Protein AF-A0A6A5RTV5-F1 (afdb_monomer_lite)

InterPro domains:
  IPR018943 Oligosaccaryltransferase [PF10215] (22-54)
  IPR036330 Oligosaccharyltransferase subunit ost4p superfamily [SSF103464] (22-55)
  IPR051307 Dolichyl-diphosphooligosaccharide--protein glycosyltransferase subunit 4 [PTHR48164] (22-68)

Radius of gyration: 32.23 Å; chains: 1; bounding box: 53×66×88 Å

Structure (mmCIF, N/CA/C/O backbone):
data_AF-A0A6A5R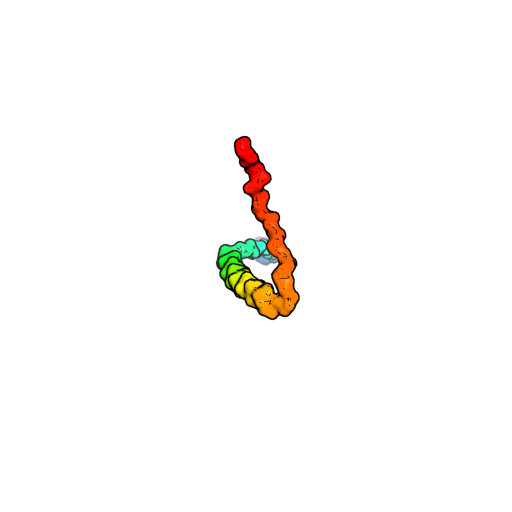TV5-F1
#
_entry.id   AF-A0A6A5RTV5-F1
#
loop_
_atom_site.group_PDB
_atom_site.id
_atom_site.type_symbol
_atom_site.label_atom_id
_atom_site.labe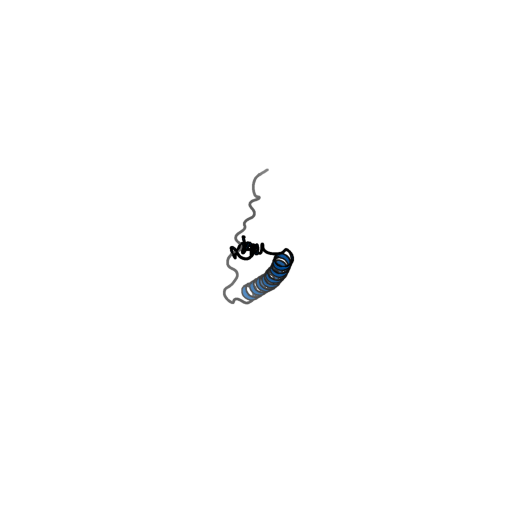l_alt_id
_atom_site.label_comp_id
_atom_site.label_asym_id
_atom_site.label_entity_id
_atom_site.label_seq_id
_atom_site.pdbx_PDB_ins_code
_atom_site.Cartn_x
_atom_site.Cartn_y
_atom_site.Cartn_z
_atom_site.occupancy
_atom_site.B_iso_or_equiv
_atom_site.auth_seq_id
_atom_site.auth_comp_id
_atom_site.auth_asym_id
_atom_site.auth_atom_id
_atom_site.pdbx_PDB_model_num
ATOM 1 N N . MET A 1 1 ? 38.336 -34.778 -54.488 1.00 42.22 1 MET A N 1
ATOM 2 C CA . MET A 1 1 ? 39.157 -34.622 -53.269 1.00 42.22 1 MET A CA 1
ATOM 3 C C . MET A 1 1 ? 38.552 -33.487 -52.455 1.00 42.22 1 MET A C 1
ATOM 5 O O . MET A 1 1 ? 38.505 -32.382 -52.970 1.00 42.22 1 MET A O 1
ATOM 9 N N . THR A 1 2 ? 38.023 -33.843 -51.272 1.00 45.56 2 THR A N 1
ATOM 10 C CA . THR A 1 2 ? 37.592 -33.000 -50.126 1.00 45.56 2 THR A CA 1
ATOM 11 C C . THR A 1 2 ? 36.551 -31.908 -50.429 1.00 45.56 2 THR A C 1
ATOM 13 O O . THR A 1 2 ? 36.907 -30.824 -50.866 1.00 45.56 2 THR A O 1
ATOM 16 N N . ASN A 1 3 ? 35.240 -32.166 -50.320 1.00 53.00 3 ASN A N 1
ATOM 17 C CA . ASN A 1 3 ? 34.471 -32.234 -49.060 1.00 53.00 3 ASN A CA 1
ATOM 18 C C . ASN A 1 3 ? 35.000 -31.266 -47.999 1.00 53.00 3 ASN A C 1
ATOM 20 O O . ASN A 1 3 ? 36.013 -31.582 -47.386 1.00 53.00 3 ASN A O 1
ATOM 24 N N . ILE A 1 4 ? 34.300 -30.150 -47.793 1.00 61.56 4 ILE A N 1
ATOM 25 C CA . ILE A 1 4 ? 34.078 -29.488 -46.498 1.00 61.56 4 ILE A CA 1
ATOM 26 C C . ILE A 1 4 ? 32.909 -28.522 -46.724 1.00 61.56 4 ILE A C 1
ATOM 28 O O . ILE A 1 4 ? 33.055 -27.344 -47.039 1.00 61.56 4 ILE A O 1
ATOM 32 N N . ASP A 1 5 ? 31.708 -29.077 -46.603 1.00 52.31 5 ASP A N 1
ATOM 33 C CA . ASP A 1 5 ? 30.577 -28.322 -46.095 1.00 52.31 5 ASP A CA 1
ATOM 34 C C . ASP A 1 5 ? 30.995 -27.807 -44.715 1.00 52.31 5 ASP A C 1
ATOM 36 O O . ASP A 1 5 ? 31.082 -28.572 -43.751 1.00 52.31 5 ASP A O 1
ATOM 40 N N . VAL A 1 6 ? 31.316 -26.515 -44.610 1.00 61.66 6 VAL A N 1
ATOM 41 C CA . VAL A 1 6 ? 31.421 -25.837 -43.313 1.00 61.66 6 VAL A CA 1
ATOM 42 C C . VAL A 1 6 ? 30.000 -25.687 -42.780 1.00 61.66 6 VAL A C 1
ATOM 44 O O . VAL A 1 6 ? 29.375 -24.632 -42.823 1.00 61.66 6 VAL A O 1
ATOM 47 N N . TYR A 1 7 ? 29.480 -26.803 -42.290 1.00 60.38 7 TYR A N 1
ATOM 48 C CA . TYR A 1 7 ? 28.434 -26.859 -41.296 1.00 60.38 7 TYR A CA 1
ATOM 49 C C . TYR A 1 7 ? 29.050 -26.384 -39.974 1.00 60.38 7 TYR A C 1
ATOM 51 O O . TYR A 1 7 ? 29.645 -27.165 -39.234 1.00 60.38 7 TYR A O 1
ATOM 59 N N . ILE A 1 8 ? 28.959 -25.082 -39.694 1.00 61.47 8 ILE A N 1
ATOM 60 C CA . ILE A 1 8 ? 29.135 -24.545 -38.337 1.00 61.47 8 ILE A CA 1
ATOM 61 C C . ILE A 1 8 ? 27.885 -23.745 -37.966 1.00 61.47 8 ILE A C 1
ATOM 63 O O . ILE A 1 8 ? 27.835 -22.521 -37.984 1.00 61.47 8 ILE A O 1
ATOM 67 N N . ALA A 1 9 ? 26.851 -24.491 -37.615 1.00 64.06 9 ALA A N 1
ATOM 68 C CA . ALA A 1 9 ? 26.085 -24.293 -36.389 1.00 64.06 9 ALA A CA 1
ATOM 69 C C . ALA A 1 9 ? 25.901 -25.709 -35.806 1.00 64.06 9 ALA A C 1
ATOM 71 O O . ALA A 1 9 ? 25.916 -26.650 -36.599 1.00 64.06 9 ALA A O 1
ATOM 72 N N . PRO A 1 10 ? 25.711 -25.951 -34.498 1.00 64.88 10 PRO A N 1
ATOM 73 C CA . PRO A 1 10 ? 25.489 -25.031 -33.384 1.00 64.88 10 PRO A CA 1
ATOM 74 C C . PRO A 1 10 ? 26.420 -25.325 -32.182 1.00 64.88 10 PRO A C 1
ATOM 76 O O . PRO A 1 10 ? 26.785 -26.470 -31.929 1.00 64.88 10 PRO A O 1
ATOM 79 N N . SER A 1 11 ? 26.762 -24.330 -31.364 1.00 56.12 11 SER A N 1
ATOM 80 C CA . SER A 1 11 ? 27.303 -24.630 -30.033 1.00 56.12 11 SER A CA 1
ATOM 81 C C . SER A 1 11 ? 26.852 -23.598 -29.014 1.00 56.12 11 SER A C 1
ATOM 83 O O . SER A 1 11 ? 27.140 -22.412 -29.147 1.00 56.12 11 SER A O 1
ATOM 85 N N . THR A 1 12 ? 26.121 -24.119 -28.024 1.00 57.94 12 THR A N 1
ATOM 86 C CA . THR A 1 12 ? 25.837 -23.550 -26.699 1.00 57.94 12 THR A CA 1
ATOM 87 C C . THR A 1 12 ? 25.065 -22.231 -26.726 1.00 57.94 12 THR A C 1
ATOM 89 O O . THR A 1 12 ? 25.626 -21.148 -26.757 1.00 57.94 12 THR A O 1
ATOM 92 N N . ALA A 1 13 ? 23.736 -22.250 -26.810 1.00 55.59 13 ALA A N 1
ATOM 93 C CA . ALA A 1 13 ? 22.878 -22.509 -25.655 1.00 55.59 13 ALA A CA 1
ATOM 94 C C . ALA A 1 13 ? 23.364 -21.775 -24.385 1.00 55.59 13 ALA A C 1
ATOM 96 O O . ALA A 1 13 ? 24.329 -22.179 -23.750 1.00 55.59 13 ALA A O 1
ATOM 97 N N . ILE A 1 14 ? 22.566 -20.782 -23.984 1.00 56.25 14 ILE A N 1
ATOM 98 C CA . ILE A 1 14 ? 22.429 -20.288 -22.610 1.00 56.25 14 ILE A CA 1
ATOM 99 C C . ILE A 1 14 ? 23.593 -19.422 -22.103 1.00 56.25 14 ILE A C 1
ATOM 101 O O . ILE A 1 14 ? 24.177 -19.703 -21.066 1.00 56.25 14 ILE A O 1
ATOM 105 N N . GLU A 1 15 ? 23.778 -18.240 -22.687 1.00 50.81 15 GLU A N 1
ATOM 106 C CA . GLU A 1 15 ? 23.862 -17.075 -21.803 1.00 50.81 15 GLU A CA 1
ATOM 107 C C . GLU A 1 15 ? 22.430 -16.570 -21.626 1.00 50.81 15 GLU A C 1
ATOM 109 O O . GLU A 1 15 ? 22.003 -15.551 -22.167 1.00 50.81 15 GLU A O 1
ATOM 114 N N . ARG A 1 16 ? 21.620 -17.332 -20.872 1.00 60.50 16 ARG A N 1
ATOM 115 C CA . ARG A 1 16 ? 20.541 -16.693 -20.124 1.00 60.50 16 ARG A CA 1
ATOM 116 C C . ARG A 1 16 ? 21.259 -15.838 -19.102 1.00 60.50 16 ARG A C 1
ATOM 118 O O . ARG A 1 16 ? 21.415 -16.243 -17.954 1.00 60.50 16 ARG A O 1
ATOM 125 N N . ALA A 1 17 ? 21.711 -14.670 -19.554 1.00 57.81 17 ALA A N 1
ATOM 126 C CA . ALA A 1 17 ? 21.825 -13.516 -18.711 1.00 57.81 17 ALA A CA 1
ATOM 127 C C . ALA A 1 17 ? 20.468 -13.465 -18.024 1.00 57.81 17 ALA A C 1
ATOM 129 O O . ALA A 1 17 ? 19.450 -13.113 -18.624 1.00 57.81 17 ALA A O 1
ATOM 130 N N . SER A 1 18 ? 20.435 -13.975 -16.796 1.00 61.50 18 SER A N 1
ATOM 131 C CA . SER A 1 18 ? 19.470 -13.557 -15.812 1.00 61.50 18 SER A CA 1
ATOM 132 C C . SER A 1 18 ? 19.623 -12.051 -15.832 1.00 61.50 18 SER A C 1
ATOM 134 O O . SER A 1 18 ? 20.533 -11.498 -15.216 1.00 61.50 18 SER A O 1
ATOM 136 N N . THR A 1 19 ? 18.828 -11.388 -16.673 1.00 65.25 19 THR A N 1
ATOM 137 C CA . THR A 1 19 ? 18.580 -9.973 -16.546 1.00 65.25 19 THR A CA 1
ATOM 138 C C . THR A 1 19 ? 17.905 -9.929 -15.201 1.00 65.25 19 THR A C 1
ATOM 140 O O . THR A 1 19 ? 16.703 -10.174 -15.098 1.00 65.25 19 THR A O 1
ATOM 143 N N . VAL A 1 20 ? 18.721 -9.793 -14.152 1.00 65.00 20 VAL A N 1
ATOM 144 C CA . VAL A 1 20 ? 18.256 -9.522 -12.808 1.00 65.00 20 VAL A CA 1
ATOM 145 C C . VAL A 1 20 ? 17.348 -8.340 -13.034 1.00 65.00 20 VAL A C 1
ATOM 147 O O . VAL A 1 20 ? 17.811 -7.266 -13.421 1.00 65.00 20 VAL A O 1
ATOM 150 N N . LYS A 1 21 ? 16.040 -8.596 -12.967 1.00 68.69 21 LYS A N 1
ATOM 151 C CA . LYS A 1 21 ? 15.026 -7.583 -13.185 1.00 68.69 21 LYS A CA 1
ATOM 152 C C . LYS A 1 21 ? 15.127 -6.728 -11.941 1.00 68.69 21 LYS A C 1
ATOM 154 O O . LYS A 1 21 ? 14.443 -6.972 -10.952 1.00 68.69 21 LYS A O 1
ATOM 159 N N . MET A 1 22 ? 16.099 -5.820 -11.958 1.00 78.12 22 MET A N 1
ATOM 160 C CA . MET A 1 22 ? 16.209 -4.785 -10.962 1.00 78.12 22 MET A CA 1
ATOM 161 C C . MET A 1 22 ? 14.843 -4.129 -10.922 1.00 78.12 22 MET A C 1
ATOM 163 O O . MET A 1 22 ? 14.227 -3.891 -11.971 1.00 78.12 22 MET A O 1
ATOM 167 N N . ILE A 1 23 ? 14.342 -3.968 -9.701 1.00 78.69 23 ILE A N 1
ATOM 168 C CA . ILE A 1 23 ? 13.027 -3.404 -9.472 1.00 78.69 23 ILE A CA 1
ATOM 169 C C . ILE A 1 23 ? 12.924 -2.112 -10.279 1.00 78.69 23 ILE A C 1
ATOM 171 O O . ILE A 1 23 ? 13.766 -1.223 -10.181 1.00 78.69 23 ILE A O 1
ATOM 175 N N . THR A 1 24 ? 11.975 -2.089 -11.203 1.00 85.12 24 THR A N 1
ATOM 176 C CA . THR A 1 24 ? 11.878 -1.002 -12.176 1.00 85.12 24 THR A CA 1
ATOM 177 C C . THR A 1 24 ? 11.231 0.192 -11.476 1.00 85.12 24 THR A C 1
ATOM 179 O O . THR A 1 24 ? 10.377 -0.022 -10.616 1.00 85.12 24 THR A O 1
ATOM 182 N N . ASP A 1 25 ? 11.568 1.434 -11.829 1.00 85.25 25 ASP A N 1
ATOM 183 C CA . ASP A 1 25 ? 11.034 2.631 -11.145 1.00 85.25 25 ASP A CA 1
ATOM 184 C C . ASP A 1 25 ? 9.500 2.645 -11.066 1.00 85.25 25 ASP A C 1
ATOM 186 O O . ASP A 1 25 ? 8.917 3.075 -10.074 1.00 85.25 25 ASP A O 1
ATOM 190 N N . ALA A 1 26 ? 8.835 2.074 -12.074 1.00 86.56 26 ALA A N 1
ATOM 191 C CA . ALA A 1 26 ? 7.390 1.869 -12.081 1.00 86.56 26 ALA A CA 1
ATOM 192 C C . ALA A 1 26 ? 6.894 0.999 -10.909 1.00 86.56 26 ALA A C 1
ATOM 194 O O . ALA A 1 26 ? 5.867 1.297 -10.309 1.00 86.56 26 ALA A O 1
ATOM 195 N N . GLN A 1 27 ? 7.627 -0.056 -10.550 1.00 88.12 27 GLN A N 1
ATOM 196 C CA . GLN A 1 27 ? 7.297 -0.932 -9.424 1.00 88.12 27 GLN A CA 1
ATOM 197 C C . GLN A 1 27 ? 7.530 -0.227 -8.084 1.00 88.12 27 GLN A C 1
ATOM 199 O O . GLN A 1 27 ? 6.713 -0.375 -7.177 1.00 88.12 27 GLN A O 1
ATOM 204 N N . LEU A 1 28 ? 8.596 0.576 -7.970 1.00 90.19 28 LEU A N 1
ATOM 205 C CA . LEU A 1 28 ? 8.834 1.424 -6.796 1.00 90.19 28 LEU 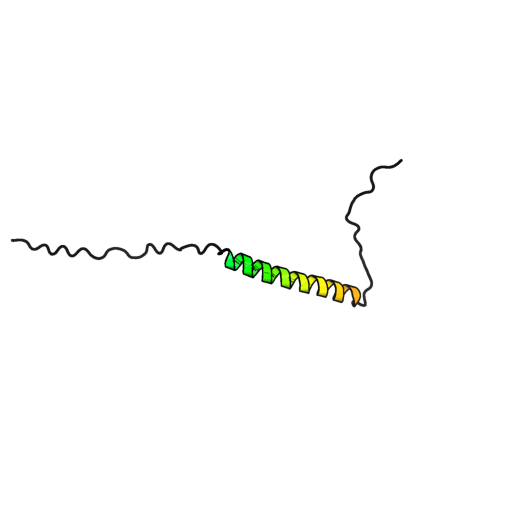A CA 1
ATOM 206 C C . LEU A 1 28 ? 7.732 2.475 -6.631 1.00 90.19 28 LEU A C 1
ATOM 208 O O . LEU A 1 28 ? 7.236 2.673 -5.525 1.00 90.19 28 LEU A O 1
ATOM 212 N N . TYR A 1 29 ? 7.309 3.107 -7.726 1.00 93.25 29 TYR A N 1
ATOM 213 C CA . TYR A 1 29 ? 6.218 4.077 -7.737 1.00 93.25 29 TYR A CA 1
ATOM 214 C C . TYR A 1 29 ? 4.891 3.444 -7.305 1.00 93.25 29 TYR A C 1
ATOM 216 O O . TYR A 1 29 ? 4.221 3.955 -6.407 1.00 93.25 29 TYR A O 1
ATOM 224 N N . SER A 1 30 ? 4.531 2.292 -7.878 1.00 92.00 30 SER A N 1
ATOM 225 C CA . SER A 1 30 ? 3.329 1.558 -7.473 1.00 92.00 30 SER A CA 1
ATOM 226 C C . SER A 1 30 ? 3.381 1.130 -6.005 1.00 92.00 30 SER A C 1
ATOM 228 O O . SER A 1 30 ? 2.384 1.271 -5.297 1.00 92.00 30 SER A O 1
ATOM 230 N N . LEU A 1 31 ? 4.540 0.666 -5.525 1.00 93.25 31 LEU A N 1
ATOM 231 C CA . LEU A 1 31 ? 4.733 0.323 -4.117 1.00 93.25 31 LEU A CA 1
ATOM 232 C C . LEU A 1 31 ? 4.572 1.548 -3.210 1.00 93.25 31 LEU A C 1
ATOM 234 O O . LEU A 1 31 ? 3.918 1.446 -2.177 1.00 93.25 31 LEU A O 1
ATOM 238 N N . ALA A 1 32 ? 5.123 2.700 -3.593 1.00 95.06 32 ALA A N 1
ATOM 239 C CA . ALA A 1 32 ? 5.027 3.934 -2.818 1.00 95.06 32 ALA A CA 1
ATOM 240 C C . ALA A 1 32 ? 3.576 4.418 -2.683 1.00 95.06 32 ALA A C 1
ATOM 242 O O . ALA A 1 32 ? 3.154 4.792 -1.591 1.00 95.06 32 ALA A O 1
ATOM 243 N N . ILE A 1 33 ? 2.786 4.357 -3.759 1.00 94.75 33 ILE A N 1
ATOM 244 C CA . ILE A 1 33 ? 1.360 4.713 -3.718 1.00 94.75 33 ILE A CA 1
ATOM 245 C C . ILE A 1 33 ? 0.563 3.716 -2.869 1.00 94.75 33 ILE A C 1
ATOM 247 O O . ILE A 1 33 ? -0.272 4.120 -2.054 1.00 94.75 33 ILE A O 1
ATOM 251 N N . PHE A 1 34 ? 0.835 2.418 -3.009 1.00 96.06 34 PHE A N 1
ATOM 252 C CA . PHE A 1 34 ? 0.178 1.386 -2.210 1.00 96.06 34 PHE A CA 1
ATOM 253 C C . PHE A 1 34 ? 0.490 1.540 -0.718 1.00 96.06 34 PHE A C 1
ATOM 255 O O . PHE A 1 34 ? -0.418 1.615 0.105 1.00 96.06 34 PHE A O 1
ATOM 262 N N . LEU A 1 35 ? 1.770 1.657 -0.369 1.00 95.56 35 LEU A N 1
ATOM 263 C CA . LEU A 1 35 ? 2.202 1.796 1.016 1.00 95.56 35 LEU A CA 1
ATOM 264 C C . LEU A 1 35 ? 1.751 3.133 1.615 1.00 95.56 35 LEU A C 1
ATOM 266 O O . LEU A 1 35 ? 1.317 3.165 2.762 1.00 95.56 35 LEU A O 1
ATOM 270 N N . GLY A 1 36 ? 1.807 4.225 0.850 1.00 96.69 36 GLY A N 1
ATOM 271 C CA . GLY A 1 36 ? 1.365 5.545 1.297 1.00 96.69 36 GLY A CA 1
ATOM 272 C C . GLY A 1 36 ? -0.139 5.606 1.570 1.00 96.69 36 GLY A C 1
ATOM 273 O O . GLY A 1 36 ? -0.557 6.127 2.602 1.00 96.69 36 GLY A O 1
ATOM 274 N N . SER A 1 37 ? -0.959 5.025 0.690 1.00 96.25 37 SER A N 1
ATOM 275 C CA . SER A 1 37 ? -2.411 4.943 0.906 1.00 96.25 37 SER A CA 1
ATOM 276 C C . SER A 1 37 ? -2.776 3.983 2.042 1.00 96.25 37 SER A C 1
ATOM 278 O O . SER A 1 37 ? -3.617 4.325 2.873 1.00 96.25 37 SER A O 1
ATOM 280 N N . ALA A 1 38 ? -2.095 2.838 2.157 1.00 96.31 38 ALA A N 1
ATOM 281 C CA . ALA A 1 38 ? -2.247 1.934 3.296 1.00 96.31 38 ALA A CA 1
ATOM 282 C C . ALA A 1 38 ? -1.879 2.624 4.620 1.00 96.31 38 ALA A C 1
ATOM 284 O O . ALA A 1 38 ? -2.617 2.508 5.594 1.00 96.31 38 ALA A O 1
ATOM 285 N N . ALA A 1 39 ? -0.788 3.395 4.651 1.00 96.81 39 ALA A N 1
ATOM 286 C CA . ALA A 1 39 ? -0.384 4.165 5.823 1.00 96.81 39 ALA A CA 1
ATOM 287 C C . ALA A 1 39 ? -1.429 5.223 6.201 1.00 96.81 39 ALA A C 1
ATOM 289 O O . ALA A 1 39 ? -1.776 5.330 7.374 1.00 96.81 39 ALA A O 1
ATOM 290 N N . MET A 1 40 ? -1.988 5.953 5.230 1.00 96.62 40 MET A N 1
ATOM 291 C CA . MET A 1 40 ? -3.06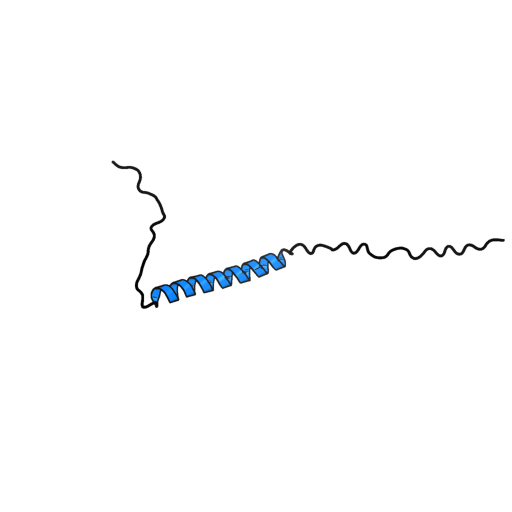8 6.912 5.495 1.00 96.62 40 MET A CA 1
ATOM 292 C C . MET A 1 40 ? -4.294 6.236 6.124 1.00 96.62 40 MET A C 1
ATOM 294 O O . MET A 1 40 ? -4.838 6.750 7.100 1.00 96.62 40 MET A O 1
ATOM 298 N N . LEU A 1 41 ? -4.690 5.056 5.632 1.00 94.94 41 LEU A N 1
ATOM 299 C CA . LEU A 1 41 ? -5.785 4.282 6.228 1.00 94.94 41 LEU A CA 1
ATOM 300 C C . LEU A 1 41 ? -5.449 3.796 7.643 1.00 94.94 41 LEU A C 1
ATOM 302 O O . LEU A 1 41 ? -6.283 3.917 8.537 1.00 94.94 41 LEU A O 1
ATOM 306 N N . LEU A 1 42 ? -4.236 3.284 7.866 1.00 92.75 42 LEU A N 1
ATOM 307 C CA . LEU A 1 42 ? -3.794 2.797 9.176 1.00 92.75 42 LEU A CA 1
ATOM 308 C C . LEU A 1 42 ? -3.711 3.916 10.221 1.00 92.75 42 LEU A C 1
ATOM 310 O O . LEU A 1 42 ? -4.065 3.683 11.372 1.00 92.75 42 LEU A O 1
ATOM 314 N N . ILE A 1 43 ? -3.291 5.126 9.839 1.00 92.44 43 ILE A N 1
ATOM 315 C CA . ILE A 1 43 ? -3.229 6.283 10.747 1.00 92.44 43 ILE A CA 1
ATOM 316 C C . ILE A 1 43 ? -4.638 6.711 11.174 1.00 92.44 43 ILE A C 1
ATOM 318 O O . ILE A 1 43 ? -4.878 6.950 12.357 1.00 92.44 43 ILE A O 1
ATOM 322 N N . VAL A 1 44 ? -5.587 6.770 10.235 1.00 94.19 44 VAL A N 1
ATOM 323 C CA . VAL A 1 44 ? -6.983 7.109 10.551 1.00 94.19 44 VAL A CA 1
ATOM 324 C C . VAL A 1 44 ? -7.637 6.008 11.386 1.00 94.19 44 VAL A C 1
ATOM 326 O O . VAL A 1 44 ? -8.319 6.314 12.360 1.00 94.19 44 VAL A O 1
ATOM 329 N N . LEU A 1 45 ? -7.398 4.735 11.053 1.00 93.44 45 LEU A N 1
ATOM 330 C CA . LEU A 1 45 ? -7.888 3.597 11.831 1.00 93.44 45 LEU A CA 1
ATOM 331 C C . LEU A 1 45 ? -7.331 3.619 13.257 1.00 93.44 45 LEU A C 1
ATOM 333 O O . LEU A 1 45 ? -8.085 3.401 14.196 1.00 93.44 45 LEU A O 1
ATOM 337 N N . TYR A 1 46 ? -6.039 3.909 13.430 1.00 90.88 46 TYR A N 1
ATOM 338 C CA . TYR A 1 46 ? -5.434 4.060 14.750 1.00 90.88 46 TYR A CA 1
ATOM 339 C C . TYR A 1 46 ? -6.130 5.164 15.549 1.00 90.88 46 TYR A C 1
ATOM 341 O O . TYR A 1 46 ? -6.566 4.913 16.665 1.00 90.88 46 TYR A O 1
ATOM 349 N N . HIS A 1 47 ? -6.311 6.351 14.958 1.00 88.38 47 HIS A N 1
ATOM 350 C CA . HIS A 1 47 ? -7.017 7.451 15.620 1.00 88.38 47 HIS A CA 1
ATOM 351 C C . HIS A 1 47 ? -8.460 7.071 15.979 1.00 88.38 47 HIS A C 1
ATOM 353 O O . HIS A 1 47 ? -8.942 7.398 17.059 1.00 88.38 47 HIS A O 1
ATOM 359 N N . PHE A 1 48 ? -9.138 6.335 15.098 1.00 87.00 48 PHE A N 1
ATOM 360 C CA . PHE A 1 48 ? -10.487 5.847 15.343 1.00 87.00 48 PHE A CA 1
ATOM 361 C C . PHE A 1 48 ? -10.533 4.835 16.494 1.00 87.00 48 PHE A C 1
ATOM 363 O O . PHE A 1 48 ? -11.362 4.974 17.388 1.00 87.00 48 PHE A O 1
ATOM 370 N N . LEU A 1 49 ? -9.652 3.837 16.505 1.00 87.75 49 LEU A N 1
ATOM 371 C CA . LEU A 1 49 ? -9.612 2.823 17.558 1.00 87.75 49 LEU A CA 1
ATOM 372 C C . LEU A 1 49 ? -9.182 3.417 18.901 1.00 87.75 49 LEU A C 1
ATOM 374 O O . LEU A 1 49 ? -9.793 3.094 19.910 1.00 87.75 49 LEU A O 1
ATOM 378 N N . GLU A 1 50 ? -8.198 4.314 18.920 1.00 83.88 50 GLU A N 1
ATOM 379 C CA . GLU A 1 50 ? -7.739 5.005 20.133 1.00 83.88 50 GLU A CA 1
ATOM 380 C C . GLU A 1 50 ? -8.868 5.821 20.777 1.00 83.88 50 GLU A C 1
ATOM 382 O O . GLU A 1 50 ? -9.062 5.771 21.986 1.00 83.88 50 GLU A O 1
ATOM 387 N N . VAL A 1 51 ? -9.657 6.542 19.974 1.00 84.50 51 VAL A N 1
ATOM 388 C CA . VAL A 1 51 ? -10.752 7.382 20.487 1.00 84.50 51 VAL A CA 1
ATOM 389 C C . VAL A 1 51 ? -11.974 6.560 20.914 1.00 84.50 51 VAL A C 1
ATOM 391 O O . VAL A 1 51 ? -12.684 6.969 21.829 1.00 84.50 51 VAL A O 1
ATOM 394 N N . ASN A 1 52 ? -12.244 5.425 20.261 1.00 81.94 52 ASN A N 1
ATOM 395 C CA . ASN A 1 52 ? -13.421 4.591 20.547 1.00 81.94 52 ASN A CA 1
ATOM 396 C C . ASN A 1 52 ? -13.148 3.433 21.520 1.00 81.94 52 ASN A C 1
ATOM 398 O O . ASN A 1 52 ? -14.078 2.705 21.862 1.00 81.94 52 ASN A O 1
ATOM 402 N N . SER A 1 53 ? -11.904 3.221 21.951 1.00 78.00 53 SER A N 1
ATOM 403 C CA . SER A 1 53 ? -11.596 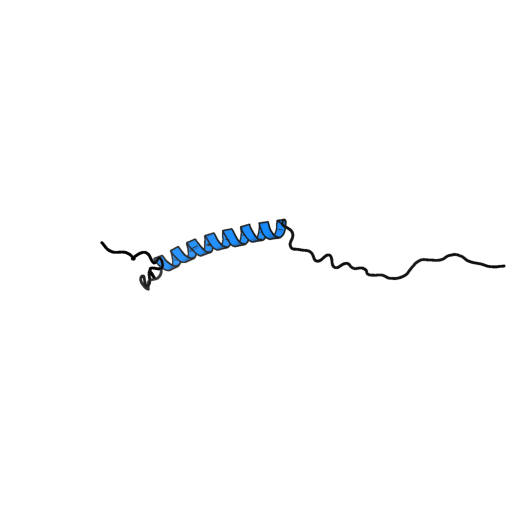2.194 22.948 1.00 78.00 53 SER A CA 1
ATOM 404 C C . SER A 1 53 ? -12.106 2.633 24.322 1.00 78.00 53 SER A C 1
ATOM 406 O O . SER A 1 53 ? -11.788 3.720 24.795 1.00 78.00 53 SER A O 1
ATOM 408 N N . GLU A 1 54 ? -12.900 1.776 24.970 1.00 68.12 54 GLU A N 1
ATOM 409 C CA . GLU A 1 54 ? -13.481 2.027 26.302 1.00 68.12 54 GLU A CA 1
ATOM 410 C C . GLU A 1 54 ? -12.427 1.977 27.434 1.00 68.12 54 GLU A C 1
ATOM 412 O O . GLU A 1 54 ? -12.698 2.393 28.560 1.00 68.12 54 GLU A O 1
ATOM 417 N N . ASP A 1 55 ? -11.205 1.524 27.122 1.00 64.00 55 ASP A N 1
ATOM 418 C CA . ASP A 1 55 ? -10.010 1.597 27.969 1.00 64.00 55 ASP A CA 1
ATOM 419 C C . ASP A 1 55 ? -9.324 2.957 27.758 1.00 64.00 55 ASP A C 1
ATOM 421 O O . ASP A 1 55 ? -8.502 3.146 26.864 1.00 64.00 55 ASP A O 1
ATOM 425 N N . HIS A 1 56 ? -9.711 3.943 28.559 1.00 56.22 56 HIS A N 1
ATOM 426 C CA . HIS A 1 56 ? -9.168 5.299 28.544 1.00 56.22 56 HIS A CA 1
ATOM 427 C C . HIS A 1 56 ? -7.645 5.398 28.317 1.00 56.22 56 HIS A C 1
ATOM 429 O O . HIS A 1 56 ? -6.861 4.821 29.061 1.00 56.22 56 HIS A O 1
ATOM 435 N N . ALA A 1 57 ? -7.250 6.264 27.375 1.00 59.12 57 ALA A N 1
ATOM 436 C CA . ALA A 1 57 ? -6.192 7.274 27.500 1.00 59.12 57 ALA A CA 1
ATOM 437 C C . ALA A 1 57 ? -5.015 6.940 28.442 1.00 59.12 57 ALA A C 1
ATOM 439 O O . ALA A 1 57 ? -4.827 7.591 29.471 1.00 59.12 57 ALA A O 1
ATOM 440 N N . VAL A 1 58 ? -4.173 5.968 28.092 1.00 55.50 58 VAL A N 1
ATOM 441 C CA . VAL A 1 58 ? -2.942 5.687 28.848 1.00 55.50 58 VAL A CA 1
ATOM 442 C C . VAL A 1 58 ? -1.766 5.522 27.885 1.00 55.50 58 VAL A C 1
ATOM 444 O O . VAL A 1 58 ? -1.332 4.425 27.552 1.00 55.50 58 VAL A O 1
ATOM 447 N N . GLN A 1 59 ? -1.243 6.659 27.423 1.00 51.31 59 GLN A N 1
ATOM 448 C CA . GLN A 1 59 ? 0.083 7.195 27.768 1.00 51.31 59 GLN A CA 1
ATOM 449 C C . GLN A 1 59 ? 0.534 8.149 26.648 1.00 51.31 59 GLN A C 1
ATOM 451 O O . GLN A 1 59 ? 1.202 7.738 25.694 1.00 51.31 59 GLN A O 1
ATOM 456 N N . GLU A 1 60 ? 0.303 9.454 26.818 1.00 57.91 60 GLU A N 1
ATOM 457 C CA . GLU A 1 60 ? 1.263 10.421 26.289 1.00 57.91 60 GLU A CA 1
ATOM 458 C C . GLU A 1 60 ? 2.620 10.096 26.926 1.00 57.91 60 GLU A C 1
ATOM 460 O O . GLU A 1 60 ? 2.886 10.443 28.073 1.00 57.91 60 GLU A O 1
ATOM 465 N N . LYS A 1 61 ? 3.498 9.386 26.212 1.00 51.34 61 LYS A N 1
ATOM 466 C CA . LYS A 1 61 ? 4.925 9.415 26.535 1.00 51.34 61 LYS A CA 1
ATOM 467 C C . LYS A 1 61 ? 5.455 10.727 25.963 1.00 51.34 61 LYS A C 1
ATOM 469 O O . LYS A 1 61 ? 5.624 10.798 24.743 1.00 51.34 61 LYS A O 1
ATOM 474 N N . PRO A 1 62 ? 5.762 11.748 26.785 1.00 56.22 62 PRO A N 1
ATOM 475 C CA . PRO A 1 62 ? 6.322 12.987 26.283 1.00 56.22 62 PRO A CA 1
ATOM 476 C C . PRO A 1 62 ? 7.745 12.661 25.837 1.00 56.22 62 PRO A C 1
ATOM 478 O O . PRO A 1 62 ? 8.646 12.457 26.652 1.00 56.22 62 PRO A O 1
ATOM 481 N N . LYS A 1 63 ? 7.949 12.541 24.528 1.00 59.00 63 LYS A N 1
ATOM 482 C CA . LYS A 1 63 ? 9.277 12.387 23.933 1.00 59.00 63 LYS A CA 1
ATOM 483 C C . LYS A 1 63 ? 9.560 13.532 22.977 1.00 59.00 63 LYS A C 1
ATOM 485 O O . LYS A 1 63 ? 9.846 13.316 21.808 1.00 59.00 63 LYS A O 1
ATOM 490 N N . VAL A 1 64 ? 9.578 14.745 23.517 1.00 49.12 64 VAL A N 1
ATOM 491 C CA . VAL A 1 64 ? 10.552 15.733 23.055 1.00 49.12 64 VAL A CA 1
ATOM 492 C C . VAL A 1 64 ? 11.174 16.380 24.282 1.00 49.12 64 VAL A C 1
ATOM 494 O O . VAL A 1 64 ? 10.558 17.156 25.006 1.00 49.12 64 VAL A O 1
ATOM 497 N N . ALA A 1 65 ? 12.406 15.970 24.554 1.00 58.75 65 ALA A N 1
ATOM 498 C CA . ALA A 1 65 ? 13.280 16.604 25.513 1.00 58.75 65 ALA A CA 1
ATOM 499 C C . ALA A 1 65 ? 13.499 18.070 25.111 1.00 58.75 65 ALA A C 1
ATOM 501 O O . ALA A 1 65 ? 14.154 18.330 24.108 1.00 58.75 65 ALA A O 1
ATOM 502 N N . ALA A 1 66 ? 12.985 19.017 25.893 1.00 58.41 66 ALA A N 1
ATOM 503 C CA . ALA A 1 66 ? 13.405 20.416 25.824 1.00 58.41 66 ALA A CA 1
ATOM 504 C C . ALA A 1 66 ? 13.084 21.153 27.133 1.00 58.41 66 ALA A C 1
ATOM 506 O O . ALA A 1 66 ? 12.446 22.198 27.139 1.00 58.41 66 ALA A O 1
ATOM 507 N N . ASN A 1 67 ? 13.531 20.610 28.269 1.00 51.44 67 ASN A N 1
ATOM 508 C CA . ASN A 1 67 ? 13.743 21.440 29.452 1.00 51.44 67 ASN A CA 1
ATOM 509 C C . ASN A 1 67 ? 15.187 21.286 29.941 1.00 51.44 67 ASN A C 1
ATOM 511 O O . ASN A 1 67 ? 15.497 20.452 30.789 1.00 51.44 67 ASN A O 1
ATOM 515 N N . LYS A 1 68 ? 16.069 22.073 29.321 1.00 52.59 68 LYS A N 1
ATOM 516 C CA . LYS A 1 68 ? 17.340 22.610 29.835 1.00 52.59 68 LYS A CA 1
ATOM 517 C C . LYS A 1 68 ? 17.484 23.946 29.085 1.00 52.59 68 LYS A C 1
ATOM 519 O O . LYS A 1 68 ? 17.483 23.919 27.865 1.00 52.59 68 LYS A O 1
ATOM 524 N N . VAL A 1 69 ? 17.517 25.131 29.686 1.00 48.53 69 VAL A N 1
ATOM 525 C CA . VAL A 1 69 ? 18.233 25.553 30.890 1.00 48.53 69 VAL A CA 1
ATOM 526 C C . VAL A 1 69 ? 17.451 26.687 31.575 1.00 48.53 69 VAL A C 1
ATOM 528 O O . VAL A 1 69 ? 16.781 27.480 30.923 1.00 48.53 69 VAL A O 1
ATOM 531 N N . LYS A 1 70 ? 17.539 26.700 32.907 1.00 42.84 70 LYS A N 1
ATOM 532 C CA . LYS A 1 70 ? 17.025 27.700 33.847 1.00 42.84 70 LYS A CA 1
ATOM 533 C C . LYS A 1 70 ? 17.570 29.117 33.585 1.00 42.84 70 LYS A C 1
ATOM 535 O O . LYS A 1 70 ? 18.674 29.232 33.069 1.00 42.84 70 LYS A O 1
ATOM 540 N N . ALA A 1 71 ? 16.759 30.093 34.020 1.00 43.28 71 ALA A N 1
ATOM 54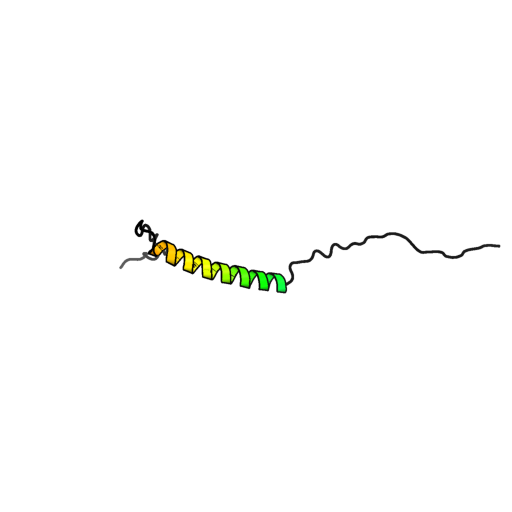1 C CA . ALA A 1 71 ? 17.069 31.372 34.685 1.00 43.28 71 ALA A CA 1
ATOM 542 C C . ALA A 1 71 ? 18.474 31.973 34.530 1.00 43.28 71 ALA A C 1
ATOM 544 O O . ALA A 1 71 ? 19.452 31.296 34.918 1.00 43.28 71 ALA A O 1
#

Sequence (71 aa):
MTNIDVYIAPSTAIERASTVKMITDAQLYSLAIFLGSAAMLLIVLYHFLEVNSEDHAVQEKPKVAANKVKA

Secondary structure (DSSP, 8-state):
---------------------PPPHHHHHHHHHHHHHHHHHHHHHHHHHHHH-SS----------------

Foldseek 3Di:
DDDDPPPDDDDDDDPPPPPVPDCDVVNVVVVCVVVVVVVVVVVVVVVVCQVPPPPDDPDPPPPDDDDDDDD

pLDDT: mean 71.7, std 17.84, range [42.22, 96.81]

Organism: NCBI:txid1150837